Protein AF-K1PZB2-F1 (afdb_monomer_lite)

pLDDT: mean 72.97, std 15.49, range [37.72, 94.5]

Foldseek 3Di:
DDDPPPPFDFDDDPQFTDGPVRVVVVVVVVVVCVVVVDDDDDDPDPVRADPVNDRPDDDPPLQPDDQPPDDAPDPWDQDSVRFTWDADPDPVDRIDGDPDDDPDDDDPDDDDDPDDDLDQAAQDPCLLVVLVVVCLVVPPCNVVHVCNSSVVSPDPPVVVVVVVVVVVVVVVVVVVVD

Secondary structure (DSSP, 8-state):
----------EEETTEEE-HHHHHHHHHHHHHHHHH---------GGGS-TTS--SSPPPTTTTPPPP----STT-EE-TTS-EEEEEEETTEEEEE-SS---------------------BSSTTHHHHHHTTHHHH-HHHHHHBTTTTT---SSHHHHHHHHHHHHHHHHHHHTT-

Radius of gyration: 28.93 Å; chains: 1; bounding box: 44×53×103 Å

Structure (mmCIF, N/CA/C/O backbone):
data_AF-K1PZB2-F1
#
_entry.id   AF-K1PZB2-F1
#
loop_
_atom_site.group_PDB
_atom_site.id
_atom_site.type_symbol
_atom_site.label_atom_id
_atom_site.label_alt_id
_atom_site.label_comp_id
_atom_site.label_asym_id
_atom_site.label_entity_id
_atom_site.label_seq_id
_atom_site.pdbx_PDB_ins_code
_atom_site.Cartn_x
_atom_site.Cartn_y
_atom_site.Cartn_z
_atom_site.occupancy
_atom_site.B_iso_or_equiv
_atom_site.auth_seq_id
_atom_site.auth_comp_id
_atom_site.auth_asym_id
_atom_site.auth_atom_id
_atom_site.pdbx_PDB_model_num
ATOM 1 N N . MET A 1 1 ? 28.449 16.604 -35.008 1.00 40.72 1 MET A N 1
ATOM 2 C CA . MET A 1 1 ? 28.849 17.518 -33.914 1.00 40.72 1 MET A CA 1
ATOM 3 C C . MET A 1 1 ? 27.674 18.472 -33.737 1.00 40.72 1 MET A C 1
ATOM 5 O O . MET A 1 1 ? 27.345 19.127 -34.706 1.00 40.72 1 MET A O 1
ATOM 9 N N . SER A 1 2 ? 26.870 18.484 -32.678 1.00 40.78 2 SER A N 1
ATOM 10 C CA . SER A 1 2 ? 27.097 18.130 -31.277 1.00 40.78 2 SER A CA 1
ATOM 11 C C . SER A 1 2 ? 25.786 17.600 -30.682 1.00 40.78 2 SER A C 1
ATOM 13 O O . SER A 1 2 ? 24.744 18.230 -30.837 1.00 40.78 2 SER A O 1
ATOM 15 N N . GLY A 1 3 ? 25.830 16.431 -30.040 1.00 40.66 3 GLY A N 1
ATOM 16 C CA . GLY A 1 3 ? 24.712 15.893 -29.269 1.00 40.66 3 GLY A CA 1
ATOM 17 C C . GLY A 1 3 ? 24.804 16.406 -27.839 1.00 40.66 3 GLY A C 1
ATOM 18 O O . GLY A 1 3 ? 25.686 15.985 -27.092 1.00 40.66 3 GLY A O 1
ATOM 19 N N . SER A 1 4 ? 23.922 17.326 -27.463 1.00 40.56 4 SER A N 1
ATOM 20 C CA . SER A 1 4 ? 23.770 17.755 -26.075 1.00 40.56 4 SER A CA 1
ATOM 21 C C . SER A 1 4 ? 23.068 16.646 -25.296 1.00 40.56 4 SER A C 1
ATOM 23 O O . SER A 1 4 ? 21.845 16.561 -25.269 1.00 40.56 4 SER A O 1
ATOM 25 N N . SER A 1 5 ? 23.859 15.766 -24.685 1.00 50.78 5 SER A N 1
ATOM 26 C CA . SER A 1 5 ? 23.397 14.775 -23.714 1.00 50.78 5 SER A CA 1
ATOM 27 C C . SER A 1 5 ? 23.093 15.471 -22.382 1.00 50.78 5 SER A C 1
ATOM 29 O O . SER A 1 5 ? 23.859 15.364 -21.426 1.00 50.78 5 SER A O 1
ATOM 31 N N . SER A 1 6 ? 21.990 16.217 -22.308 1.00 54.44 6 SER A N 1
ATOM 32 C CA . SER A 1 6 ? 21.421 16.625 -21.023 1.00 54.44 6 SER A CA 1
ATOM 33 C C . SER A 1 6 ? 20.688 15.421 -20.441 1.00 54.44 6 SER A C 1
ATOM 35 O O . SER A 1 6 ? 19.627 15.047 -20.935 1.00 54.44 6 SER A O 1
ATOM 37 N N . ASN A 1 7 ? 21.284 14.776 -19.439 1.00 61.25 7 ASN A N 1
ATOM 38 C CA . ASN A 1 7 ? 20.683 13.630 -18.767 1.00 61.25 7 ASN A CA 1
ATOM 39 C C . ASN A 1 7 ? 19.442 14.127 -17.997 1.00 61.25 7 ASN A C 1
ATOM 41 O O . ASN A 1 7 ? 19.609 14.940 -17.081 1.00 61.25 7 ASN A O 1
ATOM 45 N N . PRO A 1 8 ? 1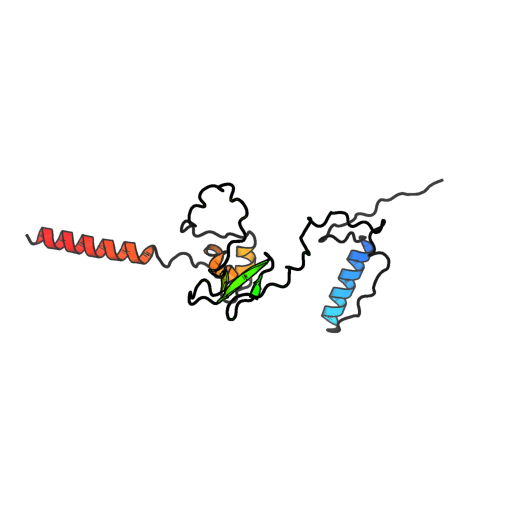8.211 13.749 -18.391 1.00 64.38 8 PRO A N 1
ATOM 46 C CA . PRO A 1 8 ? 17.015 14.260 -17.738 1.00 64.38 8 PRO A CA 1
ATOM 47 C C . PRO A 1 8 ? 16.981 13.757 -16.295 1.00 64.38 8 PRO A C 1
ATOM 49 O O . PRO A 1 8 ? 17.252 12.590 -16.020 1.00 64.38 8 PRO A O 1
ATOM 52 N N . THR A 1 9 ? 16.668 14.644 -15.356 1.00 65.19 9 THR A N 1
ATOM 53 C CA . THR A 1 9 ? 16.557 14.328 -13.931 1.00 65.19 9 THR A CA 1
ATOM 54 C C . THR A 1 9 ? 15.428 13.320 -13.707 1.00 65.19 9 THR A C 1
ATOM 56 O O . THR A 1 9 ? 14.247 13.662 -13.709 1.00 65.19 9 THR A O 1
ATOM 59 N N . VAL A 1 10 ? 15.789 12.045 -13.544 1.00 59.09 10 VAL A N 1
ATOM 60 C CA . VAL A 1 10 ? 14.841 10.955 -13.276 1.00 59.09 10 VAL A CA 1
ATOM 61 C C . VAL A 1 10 ? 14.486 10.951 -11.791 1.00 59.09 10 VAL A C 1
ATOM 63 O O . VAL A 1 10 ? 15.369 10.900 -10.935 1.00 59.09 10 VAL A O 1
ATOM 66 N N . ARG A 1 11 ? 13.189 10.990 -11.474 1.00 51.97 11 ARG A N 1
ATOM 67 C CA . ARG A 1 11 ? 12.681 10.906 -10.097 1.00 51.97 11 ARG A CA 1
ATOM 68 C C . ARG A 1 11 ? 12.198 9.479 -9.830 1.00 51.97 11 ARG A C 1
ATOM 70 O O . ARG A 1 11 ? 11.392 8.951 -10.590 1.00 51.97 11 ARG A O 1
ATOM 77 N N . ILE A 1 12 ? 12.714 8.845 -8.776 1.00 52.91 12 ILE A N 1
ATOM 78 C CA . ILE A 1 12 ? 12.404 7.449 -8.435 1.00 52.91 12 ILE A CA 1
ATOM 79 C C . ILE A 1 12 ? 11.172 7.427 -7.527 1.00 52.91 12 ILE A C 1
ATOM 81 O O . ILE A 1 12 ? 11.266 7.713 -6.336 1.00 52.91 12 ILE A O 1
ATOM 85 N N . GLU A 1 13 ? 10.016 7.068 -8.078 1.00 48.94 13 GLU A N 1
ATOM 86 C CA . GLU A 1 13 ? 8.818 6.742 -7.300 1.00 48.94 13 GLU A CA 1
ATOM 87 C C . GLU A 1 13 ? 8.485 5.265 -7.532 1.00 48.94 13 GLU A C 1
ATOM 89 O O . GLU A 1 13 ? 8.151 4.884 -8.650 1.00 48.94 13 GLU A O 1
ATOM 94 N N . ARG A 1 14 ? 8.644 4.443 -6.478 1.00 52.50 14 ARG A N 1
ATOM 95 C CA . ARG A 1 14 ? 8.304 3.003 -6.382 1.00 52.50 14 ARG A CA 1
ATOM 96 C C . ARG A 1 14 ? 8.348 2.265 -7.727 1.00 52.50 14 ARG A C 1
ATOM 98 O O . ARG A 1 14 ? 7.333 2.105 -8.398 1.00 52.50 14 ARG A O 1
ATOM 105 N N . ASP A 1 15 ? 9.556 1.835 -8.077 1.00 56.50 15 ASP A N 1
ATOM 106 C CA . ASP A 1 15 ? 9.914 0.940 -9.186 1.00 56.50 15 ASP A CA 1
ATOM 107 C C . ASP A 1 15 ? 9.590 1.419 -10.608 1.00 56.50 15 ASP A C 1
ATOM 109 O O . ASP A 1 15 ? 9.857 0.697 -11.568 1.00 56.50 15 ASP A O 1
ATOM 113 N N . ILE A 1 16 ? 9.073 2.638 -10.787 1.00 61.84 16 ILE A N 1
ATOM 114 C CA . ILE A 1 16 ? 8.776 3.185 -12.111 1.00 61.84 16 ILE A CA 1
ATOM 115 C C . ILE A 1 16 ? 9.684 4.390 -12.352 1.00 61.84 16 ILE A C 1
ATOM 117 O O . ILE A 1 16 ? 9.495 5.462 -11.780 1.00 61.84 16 ILE A O 1
ATOM 121 N N . LEU A 1 17 ? 10.678 4.221 -13.226 1.00 63.09 17 LEU A N 1
ATOM 122 C CA . LEU A 1 17 ? 11.468 5.339 -13.740 1.00 63.09 17 LEU A CA 1
ATOM 123 C C . LEU A 1 17 ? 10.570 6.168 -14.661 1.00 63.09 17 LEU A C 1
ATOM 125 O O . LEU A 1 17 ? 10.131 5.681 -15.702 1.00 63.09 17 LEU A O 1
ATOM 129 N N . VAL A 1 18 ? 10.271 7.406 -14.266 1.00 70.31 18 VAL A N 1
ATOM 130 C CA . VAL A 1 18 ? 9.458 8.327 -15.067 1.00 70.31 18 VAL A CA 1
ATOM 131 C C . VAL A 1 18 ? 10.244 9.602 -15.337 1.00 70.31 18 VAL A C 1
ATOM 133 O O . VAL A 1 18 ? 10.934 10.115 -14.455 1.00 70.31 18 VAL A O 1
ATOM 136 N N . SER A 1 19 ? 10.164 10.092 -16.575 1.00 76.06 19 SER A N 1
ATOM 137 C CA . SER A 1 19 ? 10.762 11.373 -16.960 1.00 76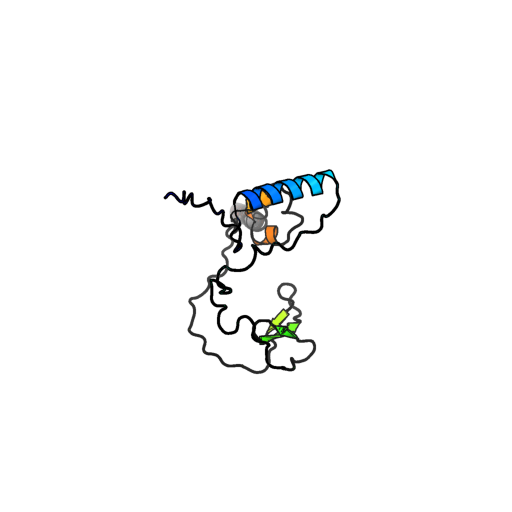.06 19 SER A CA 1
ATOM 138 C C . SER A 1 19 ? 10.082 12.541 -16.234 1.00 76.06 19 SER A C 1
ATOM 140 O O . SER A 1 19 ? 8.929 12.435 -15.809 1.00 76.06 19 SER A O 1
ATOM 142 N N . LEU A 1 20 ? 10.787 13.666 -16.085 1.00 80.69 20 LEU A N 1
ATOM 143 C CA . LEU A 1 20 ? 10.255 14.843 -15.394 1.00 80.69 20 LEU A CA 1
ATOM 144 C C . LEU A 1 20 ? 8.992 15.393 -16.078 1.00 80.69 20 LEU A C 1
ATOM 146 O O . LEU A 1 20 ? 8.020 15.709 -15.395 1.00 80.69 20 LEU A O 1
ATOM 150 N N . ASP A 1 21 ? 8.975 15.427 -17.409 1.00 82.75 21 ASP A N 1
ATOM 151 C CA . ASP A 1 21 ? 7.830 15.917 -18.183 1.00 82.75 21 ASP A CA 1
ATOM 152 C C . ASP A 1 21 ? 6.601 15.015 -17.990 1.00 82.75 21 ASP A C 1
ATOM 154 O O . ASP A 1 21 ? 5.509 15.492 -17.690 1.00 82.75 21 ASP A O 1
ATOM 158 N N . GLU A 1 22 ? 6.791 13.691 -18.024 1.00 77.31 22 GLU A N 1
ATOM 159 C CA . GLU A 1 22 ? 5.710 12.726 -17.787 1.00 77.31 22 GLU A CA 1
ATOM 160 C C . GLU A 1 22 ? 5.214 12.741 -16.327 1.00 77.31 22 GLU A C 1
ATOM 162 O O . GLU A 1 22 ? 4.047 12.449 -16.042 1.00 77.31 22 GLU A O 1
ATOM 167 N N . TYR A 1 23 ? 6.080 13.083 -15.371 1.00 79.94 23 TYR A N 1
ATOM 168 C CA . TYR A 1 23 ? 5.662 13.321 -13.993 1.00 79.94 23 TYR A CA 1
ATOM 169 C C . TYR A 1 23 ? 4.755 14.553 -13.900 1.00 79.94 23 TYR A C 1
ATOM 171 O O . TYR A 1 23 ? 3.672 14.456 -13.321 1.00 79.94 23 TYR A O 1
ATOM 179 N N . MET A 1 24 ? 5.157 15.676 -14.501 1.00 84.50 24 MET A N 1
ATOM 180 C CA . MET A 1 24 ? 4.384 16.921 -14.473 1.00 84.50 24 MET A CA 1
ATOM 181 C C . MET A 1 24 ? 3.034 16.791 -15.188 1.00 84.50 24 MET A C 1
ATOM 183 O O . MET A 1 24 ? 2.029 17.289 -14.678 1.00 84.50 24 MET A O 1
ATOM 187 N N . ASP A 1 25 ? 2.981 16.074 -16.310 1.00 83.69 25 ASP A N 1
ATOM 188 C CA . ASP A 1 25 ? 1.726 15.813 -17.024 1.00 83.69 25 ASP A CA 1
ATOM 189 C C . ASP A 1 25 ? 0.758 14.970 -16.183 1.00 83.69 25 ASP A C 1
ATOM 191 O O . ASP A 1 25 ? -0.417 15.315 -16.067 1.00 83.69 25 ASP A O 1
ATOM 195 N N . ARG A 1 26 ? 1.243 13.935 -15.478 1.00 80.12 26 ARG A N 1
ATOM 196 C CA . ARG A 1 26 ? 0.391 13.169 -14.546 1.00 80.12 26 ARG A CA 1
ATOM 197 C C . ARG A 1 26 ? -0.143 14.016 -13.395 1.00 80.12 26 ARG A C 1
ATOM 199 O O . ARG A 1 26 ? -1.270 13.792 -12.966 1.00 80.12 26 ARG A O 1
ATOM 206 N N . GLN A 1 27 ? 0.645 14.961 -12.879 1.00 82.94 27 GLN A N 1
ATOM 207 C CA . GLN A 1 27 ? 0.169 15.873 -11.834 1.00 82.94 27 GLN A CA 1
ATOM 208 C C . GLN A 1 27 ? -0.959 16.774 -12.353 1.00 82.94 27 GLN A C 1
ATOM 210 O O . GLN A 1 27 ? -1.946 16.969 -11.647 1.00 82.94 27 GLN A O 1
ATOM 215 N N . LYS A 1 28 ? -0.855 17.270 -13.594 1.00 87.75 28 LYS A N 1
ATOM 216 C CA . LYS A 1 28 ? -1.928 18.049 -14.232 1.00 87.75 28 LYS A CA 1
ATOM 217 C C . LYS A 1 28 ? -3.198 17.231 -14.431 1.00 87.75 28 LYS A C 1
ATOM 219 O O . LYS A 1 28 ? -4.263 17.709 -14.052 1.00 87.75 28 LYS A O 1
ATOM 224 N N . ASP A 1 29 ? -3.078 16.007 -14.945 1.00 84.69 29 ASP A N 1
ATOM 225 C CA . ASP A 1 29 ? -4.225 15.116 -15.136 1.00 84.69 29 ASP A CA 1
ATOM 226 C C . ASP A 1 29 ? -4.940 14.845 -13.800 1.00 84.69 29 ASP A C 1
ATOM 228 O O . ASP A 1 29 ? -6.163 14.929 -13.732 1.00 84.69 29 ASP A O 1
ATOM 232 N N . MET A 1 30 ? -4.198 14.596 -12.709 1.00 83.12 30 MET A N 1
ATOM 233 C CA . MET A 1 30 ? -4.794 14.407 -11.375 1.00 83.12 30 MET A CA 1
ATOM 234 C C . MET A 1 30 ? -5.538 15.657 -10.883 1.00 83.12 30 MET A C 1
ATOM 236 O O . MET A 1 30 ? -6.664 15.545 -10.404 1.00 83.12 30 MET A O 1
ATOM 240 N N . MET A 1 31 ? -4.949 16.847 -11.045 1.00 85.06 31 MET A N 1
ATOM 241 C CA . MET A 1 31 ? -5.609 18.110 -10.681 1.00 85.06 31 MET A CA 1
ATOM 242 C C . MET A 1 31 ? -6.870 18.374 -11.520 1.00 85.06 31 MET A C 1
ATOM 244 O O . MET A 1 31 ? -7.806 19.023 -11.051 1.00 85.06 31 MET A O 1
ATOM 248 N N . GLU A 1 32 ? -6.911 17.915 -12.771 1.00 85.38 32 GLU A N 1
ATOM 249 C CA . GLU A 1 32 ? -8.083 18.047 -13.638 1.00 85.38 32 GLU A CA 1
ATOM 250 C C . GLU A 1 32 ? -9.171 17.010 -13.312 1.00 85.38 32 GLU A C 1
ATOM 252 O O . GLU A 1 32 ? -10.357 17.354 -13.310 1.00 85.38 32 GLU A O 1
ATOM 257 N N . GLU A 1 33 ? -8.804 15.774 -12.958 1.00 86.06 33 GLU A N 1
ATOM 258 C CA . GLU A 1 33 ? -9.741 14.767 -12.437 1.00 86.06 33 GLU A CA 1
ATOM 259 C C . GLU A 1 33 ? -10.425 15.257 -11.151 1.00 86.06 33 GLU A C 1
ATOM 261 O O . GLU A 1 33 ? -11.642 15.119 -11.024 1.00 86.06 33 GLU A O 1
ATOM 266 N N . GLU A 1 34 ? -9.685 15.893 -10.235 1.00 85.44 34 GLU A N 1
ATOM 267 C CA . GLU A 1 34 ? -10.251 16.501 -9.020 1.00 85.44 34 GLU A CA 1
ATOM 268 C C . GLU A 1 34 ? -11.239 17.629 -9.340 1.00 85.44 34 GLU A C 1
ATOM 270 O O . GLU A 1 34 ? -12.321 17.693 -8.757 1.00 85.44 34 GLU A O 1
ATOM 275 N N . LYS A 1 35 ? -10.906 18.500 -10.301 1.00 84.75 35 LYS A N 1
ATOM 276 C CA . LYS A 1 35 ? -11.781 19.613 -10.712 1.00 84.75 35 LYS A CA 1
ATOM 277 C C . LYS A 1 35 ? -13.044 19.145 -11.421 1.00 84.75 35 LYS A C 1
ATOM 279 O O . LYS A 1 35 ? -14.103 19.745 -11.262 1.00 84.75 35 LYS A O 1
ATOM 284 N N . THR A 1 36 ? -12.924 18.125 -12.263 1.00 85.19 36 THR A N 1
ATOM 285 C CA . THR A 1 36 ? -14.020 17.671 -13.127 1.00 85.19 36 THR A CA 1
ATOM 286 C C . THR A 1 36 ? -14.837 16.543 -12.506 1.00 85.19 36 THR A C 1
ATOM 288 O O . THR A 1 36 ? -15.928 16.249 -12.998 1.00 85.19 36 THR A O 1
ATOM 291 N N . GLY A 1 37 ? -14.316 15.881 -11.466 1.00 82.12 37 GLY A N 1
ATOM 292 C CA . GLY A 1 37 ? -14.890 14.676 -10.862 1.00 82.12 37 GLY A CA 1
ATOM 293 C C . GLY A 1 37 ? -14.956 13.480 -11.819 1.00 82.12 37 GLY A C 1
ATOM 294 O O . GLY A 1 37 ? -15.556 12.453 -11.499 1.00 82.12 37 GLY A O 1
ATOM 295 N N . LYS A 1 38 ? -14.383 13.602 -13.022 1.00 81.62 38 LYS A N 1
ATOM 296 C CA . LYS A 1 38 ? -14.430 12.580 -14.064 1.00 81.62 38 LYS A CA 1
ATOM 297 C C . LYS A 1 38 ? -13.119 11.821 -14.060 1.00 81.62 38 LYS A C 1
ATOM 299 O O . LYS A 1 38 ? -12.075 12.379 -14.367 1.00 81.62 38 LYS A O 1
ATOM 304 N N . ARG A 1 39 ? -13.193 10.517 -13.797 1.00 76.31 39 ARG A N 1
ATOM 305 C CA . ARG A 1 39 ? -12.052 9.613 -13.960 1.00 76.31 39 ARG A CA 1
ATOM 306 C C . ARG A 1 39 ? -11.664 9.536 -15.438 1.00 76.31 39 ARG A C 1
ATOM 308 O O . ARG A 1 39 ? -12.428 9.014 -16.256 1.00 76.31 39 ARG A O 1
ATOM 315 N N . MET A 1 40 ? -10.483 10.030 -15.782 1.00 73.69 40 MET A N 1
ATOM 316 C CA . MET A 1 40 ? -9.936 9.979 -17.129 1.00 73.69 40 MET A CA 1
ATOM 317 C C . MET A 1 40 ? -9.325 8.599 -17.405 1.00 73.69 40 MET A C 1
ATOM 319 O O . MET A 1 40 ? -8.777 7.912 -16.537 1.00 73.69 40 MET A O 1
ATOM 323 N N . LYS A 1 41 ? -9.430 8.141 -18.658 1.00 75.50 41 LYS A N 1
ATOM 324 C CA . LYS A 1 41 ? -8.776 6.898 -19.085 1.00 75.50 41 LYS A CA 1
ATOM 325 C C . LYS A 1 41 ? -7.273 7.146 -19.195 1.00 75.50 41 LYS A C 1
ATOM 327 O O . LYS A 1 41 ? -6.831 7.898 -20.060 1.00 75.50 41 LYS A O 1
ATOM 332 N N . ARG A 1 42 ? -6.486 6.463 -18.363 1.00 72.56 42 ARG A N 1
ATOM 333 C CA . ARG A 1 42 ? -5.020 6.499 -18.445 1.00 72.56 42 ARG A CA 1
ATOM 334 C C . ARG A 1 42 ? -4.569 5.825 -19.738 1.00 72.56 42 ARG A C 1
ATOM 336 O O . ARG A 1 42 ? -4.873 4.654 -19.970 1.00 72.56 42 ARG A O 1
ATOM 343 N N . LYS A 1 43 ? -3.850 6.560 -20.586 1.00 67.50 43 LYS A N 1
ATOM 344 C CA . LYS A 1 43 ? -3.259 6.003 -21.807 1.00 67.50 43 LYS A CA 1
ATOM 345 C C . LYS A 1 43 ? -2.103 5.078 -21.418 1.00 67.50 43 LYS A C 1
ATOM 347 O O . LYS A 1 43 ? -1.238 5.459 -20.629 1.00 67.50 43 LYS A O 1
ATOM 352 N N . ALA A 1 44 ? -2.076 3.868 -21.974 1.00 62.16 44 ALA A N 1
ATOM 353 C CA . ALA A 1 44 ? -0.899 3.012 -21.891 1.00 62.16 44 ALA A CA 1
ATOM 354 C C . ALA A 1 44 ? 0.215 3.662 -22.723 1.00 62.16 44 ALA A C 1
ATOM 356 O O . ALA A 1 44 ? 0.147 3.676 -23.950 1.00 62.16 44 ALA A O 1
ATOM 357 N N . THR A 1 45 ? 1.205 4.266 -22.067 1.00 65.12 45 THR A N 1
ATOM 358 C CA . THR A 1 45 ? 2.345 4.868 -22.760 1.00 65.12 45 THR A CA 1
ATOM 359 C C . THR A 1 45 ? 3.396 3.785 -23.050 1.00 65.12 45 THR A C 1
ATOM 361 O O . THR A 1 45 ? 3.810 3.086 -22.123 1.00 65.12 45 THR A O 1
ATOM 364 N N . PRO A 1 46 ? 3.865 3.634 -24.308 1.00 59.56 46 PRO A N 1
ATOM 365 C CA . PRO A 1 46 ? 4.885 2.641 -24.681 1.00 59.56 46 PRO A CA 1
ATOM 366 C C . PRO A 1 46 ? 6.210 2.795 -23.919 1.00 59.56 46 PRO A C 1
ATOM 368 O O . PRO A 1 46 ? 6.942 1.825 -23.754 1.00 59.56 46 PRO A O 1
ATOM 371 N N . SER A 1 47 ? 6.481 4.005 -23.413 1.00 60.78 47 SER A N 1
ATOM 372 C CA . SER A 1 47 ? 7.643 4.357 -22.582 1.00 60.78 47 SER A CA 1
ATOM 373 C C . SER A 1 47 ? 7.697 3.605 -21.240 1.00 60.78 47 SER A C 1
ATOM 375 O O . SER A 1 47 ? 8.749 3.500 -20.622 1.00 60.78 47 SER A O 1
ATOM 377 N N . ARG A 1 48 ? 6.579 3.020 -20.782 1.00 60.06 48 ARG A N 1
ATOM 378 C CA . ARG A 1 48 ? 6.501 2.263 -19.516 1.00 60.06 48 ARG A CA 1
ATOM 379 C C . ARG A 1 48 ? 6.979 0.813 -19.636 1.00 60.06 48 ARG A C 1
ATOM 381 O O . ARG A 1 48 ? 6.582 -0.031 -18.833 1.00 60.06 48 ARG A O 1
ATOM 388 N N . ARG A 1 49 ? 7.760 0.476 -20.661 1.00 64.75 49 ARG A N 1
ATOM 389 C CA . ARG A 1 49 ? 8.371 -0.848 -20.795 1.00 64.75 49 ARG A CA 1
ATOM 390 C C . ARG A 1 49 ? 9.837 -0.747 -20.397 1.00 64.75 49 ARG A C 1
ATOM 392 O O . ARG A 1 49 ? 10.528 0.168 -20.829 1.00 64.75 49 ARG A O 1
ATOM 399 N N . TRP A 1 50 ? 10.299 -1.693 -19.578 1.00 63.31 50 TRP A N 1
ATOM 400 C CA . TRP A 1 50 ? 11.707 -1.798 -19.201 1.00 63.31 50 TRP A CA 1
ATOM 401 C C . TRP A 1 50 ? 12.595 -1.724 -20.455 1.00 63.31 50 TRP A C 1
ATOM 403 O O . TRP A 1 50 ? 12.322 -2.474 -21.399 1.00 63.31 50 TRP A O 1
ATOM 413 N N . PRO A 1 51 ? 13.636 -0.866 -20.479 1.00 66.81 51 PRO A N 1
ATOM 414 C CA . PRO A 1 51 ? 14.425 -0.596 -21.684 1.00 66.81 51 PRO A CA 1
ATOM 415 C C . PRO A 1 51 ? 15.019 -1.856 -22.329 1.00 66.81 51 PRO A C 1
ATOM 417 O O . PRO A 1 51 ? 15.210 -1.906 -23.538 1.00 66.81 51 PRO A O 1
ATOM 420 N N . SER A 1 52 ? 15.285 -2.886 -21.524 1.00 67.81 52 SER A N 1
ATOM 421 C CA . SER A 1 52 ? 15.863 -4.165 -21.944 1.00 67.81 52 SER A CA 1
ATOM 422 C C . SER A 1 52 ? 14.897 -5.350 -21.839 1.00 67.81 52 SER A C 1
ATOM 424 O O . SER A 1 52 ? 15.319 -6.485 -22.022 1.00 67.81 52 SER A O 1
ATOM 426 N N . ALA A 1 53 ? 13.620 -5.122 -21.506 1.00 65.56 53 ALA A N 1
ATOM 427 C CA . ALA A 1 53 ? 12.675 -6.168 -21.086 1.00 65.56 53 ALA A CA 1
ATOM 428 C C . ALA A 1 53 ? 13.147 -7.018 -19.881 1.00 65.56 53 ALA A C 1
ATOM 430 O O . ALA A 1 53 ? 12.527 -8.031 -19.562 1.00 65.56 53 ALA A O 1
ATOM 431 N N . ILE A 1 54 ? 14.207 -6.587 -19.190 1.00 67.06 54 ILE A N 1
ATOM 432 C CA . ILE A 1 54 ? 14.749 -7.224 -17.991 1.00 67.06 54 ILE A CA 1
ATOM 433 C C . ILE A 1 54 ? 14.205 -6.471 -16.778 1.00 67.06 54 ILE A C 1
ATOM 435 O O . ILE A 1 54 ? 14.332 -5.248 -16.687 1.00 67.06 54 ILE A O 1
ATOM 439 N N . VAL A 1 55 ? 13.588 -7.204 -15.853 1.00 71.56 55 VAL A N 1
ATOM 440 C CA . VAL A 1 55 ? 13.204 -6.672 -14.541 1.00 71.56 55 VAL A CA 1
ATOM 441 C C . VAL A 1 55 ? 14.489 -6.548 -13.710 1.00 71.56 55 VAL A C 1
ATOM 443 O O . VAL A 1 55 ? 15.233 -7.521 -13.630 1.00 71.56 55 VAL A O 1
ATOM 446 N N . PRO A 1 56 ? 14.793 -5.384 -13.109 1.00 66.00 56 PRO A N 1
ATOM 447 C CA . PRO A 1 56 ? 16.089 -5.111 -12.472 1.00 66.00 56 PRO A CA 1
ATOM 448 C C . PRO A 1 56 ? 16.350 -5.896 -11.177 1.00 66.00 56 PRO A C 1
ATOM 450 O O . PRO A 1 56 ? 17.400 -5.724 -10.563 1.00 66.00 56 PRO A O 1
ATOM 453 N N . TYR A 1 57 ? 15.415 -6.744 -10.752 1.00 72.19 57 TYR A N 1
ATOM 454 C CA . TYR A 1 57 ? 15.575 -7.639 -9.619 1.00 72.19 57 TYR A CA 1
ATOM 455 C C . TYR A 1 57 ? 15.082 -9.038 -9.977 1.00 72.19 57 TYR A C 1
ATOM 457 O O . TYR A 1 57 ? 14.119 -9.214 -10.728 1.00 72.19 57 TYR A O 1
ATOM 465 N N . GLU A 1 58 ? 15.737 -10.038 -9.401 1.00 71.62 58 GLU A N 1
ATOM 466 C CA . GLU A 1 58 ? 15.278 -11.416 -9.458 1.00 71.62 58 GLU A CA 1
ATOM 467 C C . GLU A 1 58 ? 14.205 -11.617 -8.389 1.00 71.62 58 GLU A C 1
ATOM 469 O O . GLU A 1 58 ? 14.390 -11.301 -7.212 1.00 71.62 58 GLU A O 1
ATOM 474 N N . ILE A 1 59 ? 13.050 -12.130 -8.799 1.00 76.12 59 ILE A N 1
ATOM 475 C CA . ILE A 1 59 ? 12.050 -12.620 -7.856 1.00 76.12 59 ILE A CA 1
ATOM 476 C C . ILE A 1 59 ? 12.688 -13.809 -7.131 1.00 76.12 59 ILE A C 1
ATOM 478 O O . ILE A 1 59 ? 13.154 -14.739 -7.793 1.00 76.12 59 ILE A O 1
ATOM 482 N N . ALA A 1 60 ? 12.709 -13.792 -5.795 1.00 68.62 60 ALA A N 1
ATOM 483 C CA . ALA A 1 60 ? 13.274 -14.896 -5.029 1.00 68.62 60 ALA A CA 1
ATOM 484 C C . ALA A 1 60 ? 12.655 -16.230 -5.489 1.00 68.62 60 ALA A C 1
ATOM 486 O O . ALA A 1 60 ? 11.446 -16.303 -5.760 1.00 68.62 60 ALA A O 1
ATOM 487 N N . PRO A 1 61 ? 13.450 -17.309 -5.597 1.00 65.25 61 PRO A N 1
ATOM 488 C CA . PRO A 1 61 ? 12.891 -18.600 -5.941 1.00 65.25 61 PRO A CA 1
ATOM 489 C C . PRO A 1 61 ? 11.765 -18.899 -4.953 1.00 65.25 61 PRO A C 1
ATOM 491 O O . PRO A 1 61 ? 11.943 -18.805 -3.740 1.00 65.25 61 PRO A O 1
ATOM 494 N N . ASN A 1 62 ? 10.601 -19.262 -5.492 1.00 59.53 62 ASN A N 1
ATOM 495 C CA . ASN A 1 62 ? 9.408 -19.682 -4.753 1.00 59.53 62 ASN A CA 1
ATOM 496 C C . ASN A 1 62 ? 8.449 -18.578 -4.305 1.00 59.53 62 ASN A C 1
ATOM 498 O O . ASN A 1 62 ? 7.410 -18.911 -3.741 1.00 59.53 62 ASN A O 1
ATOM 502 N N . THR A 1 63 ? 8.707 -17.308 -4.627 1.00 70.38 63 THR A N 1
ATOM 503 C CA . THR A 1 63 ? 7.763 -16.211 -4.330 1.00 70.38 63 THR A CA 1
ATOM 504 C C . THR A 1 63 ? 6.379 -16.425 -4.955 1.00 70.38 63 THR A C 1
ATOM 506 O O . THR A 1 63 ? 5.380 -15.985 -4.397 1.00 70.38 63 THR A O 1
ATOM 509 N N . PHE A 1 64 ? 6.306 -17.148 -6.078 1.00 65.44 64 PHE A N 1
ATOM 510 C CA . PHE A 1 64 ? 5.057 -17.508 -6.756 1.00 65.44 64 PHE A CA 1
ATOM 511 C C . PHE A 1 64 ? 4.826 -19.021 -6.817 1.00 65.44 64 PHE A C 1
ATOM 513 O O . PHE A 1 64 ? 4.208 -19.513 -7.761 1.00 65.44 64 PHE A O 1
ATOM 520 N N . ARG A 1 65 ? 5.344 -19.799 -5.855 1.00 66.88 65 ARG A N 1
ATOM 521 C CA . ARG A 1 65 ? 4.994 -21.224 -5.815 1.00 66.88 65 ARG A CA 1
ATOM 522 C C . ARG A 1 65 ? 3.502 -21.374 -5.555 1.00 66.88 65 ARG A C 1
ATOM 524 O O . ARG A 1 65 ? 3.000 -20.969 -4.512 1.00 66.88 65 ARG A O 1
ATOM 531 N N . SER A 1 66 ? 2.810 -22.016 -6.488 1.00 72.00 66 SER A N 1
ATOM 532 C CA . SER A 1 66 ? 1.551 -22.677 -6.181 1.00 72.00 66 SER A CA 1
ATOM 533 C C . SER A 1 66 ? 1.859 -23.792 -5.190 1.00 72.00 66 SER A C 1
ATOM 535 O O . SER A 1 66 ? 2.672 -24.676 -5.483 1.00 72.00 66 SER A O 1
ATOM 537 N N . CYS A 1 67 ? 1.245 -23.749 -4.014 1.00 77.88 67 CYS A N 1
ATOM 538 C CA . CYS A 1 67 ? 1.315 -24.875 -3.099 1.00 77.88 67 CYS A CA 1
ATOM 539 C C . CYS A 1 67 ? 0.773 -26.121 -3.816 1.00 77.88 67 CYS A C 1
ATOM 541 O O . CYS A 1 67 ? -0.185 -26.000 -4.589 1.00 77.88 67 CYS A O 1
ATOM 543 N N . PRO A 1 68 ? 1.381 -27.303 -3.618 1.00 77.56 68 PRO A N 1
ATOM 544 C CA . PRO A 1 68 ? 0.799 -28.529 -4.140 1.00 77.56 68 PRO A CA 1
ATOM 545 C C . PRO A 1 68 ? -0.643 -28.655 -3.636 1.00 77.56 68 PRO A C 1
ATOM 547 O O . PRO A 1 68 ? -0.963 -28.175 -2.546 1.00 77.56 68 PRO A O 1
ATOM 550 N N . ALA A 1 69 ? -1.519 -29.259 -4.439 1.00 73.69 69 ALA A N 1
ATOM 551 C CA . ALA A 1 69 ? -2.904 -29.479 -4.043 1.00 73.69 69 ALA A CA 1
ATOM 552 C C . ALA A 1 69 ? -2.926 -30.414 -2.822 1.00 73.69 69 ALA A C 1
ATOM 554 O O . ALA A 1 69 ? -2.715 -31.618 -2.950 1.00 73.69 69 ALA A O 1
ATOM 555 N N . MET A 1 70 ? -3.113 -29.834 -1.639 1.00 74.62 70 MET A N 1
ATOM 556 C CA . MET A 1 70 ? -3.156 -30.532 -0.358 1.00 74.62 70 MET A CA 1
ATOM 557 C C . MET A 1 70 ? -4.524 -30.290 0.275 1.00 74.62 70 MET A C 1
ATOM 559 O O . MET A 1 70 ? -5.020 -29.163 0.273 1.00 74.62 70 MET A O 1
ATOM 563 N N . ASN A 1 71 ? -5.123 -31.344 0.828 1.00 83.88 71 ASN A N 1
ATOM 564 C CA . ASN A 1 71 ? -6.389 -31.249 1.550 1.00 83.88 71 ASN A CA 1
ATOM 565 C C . ASN A 1 71 ? -6.104 -30.945 3.021 1.00 83.88 71 ASN A C 1
ATOM 567 O O . ASN A 1 71 ? -5.513 -31.766 3.724 1.00 83.88 71 ASN A O 1
ATOM 571 N N . CYS A 1 72 ? -6.521 -29.768 3.482 1.00 86.31 72 CYS A N 1
ATOM 572 C CA . CYS A 1 72 ? -6.452 -29.417 4.894 1.00 86.31 72 CYS A CA 1
ATOM 573 C C . CYS A 1 72 ? -7.625 -30.049 5.663 1.00 86.31 72 CYS A C 1
ATOM 575 O O . CYS A 1 72 ? -8.707 -30.219 5.099 1.00 86.31 72 CYS A O 1
ATOM 577 N N . PRO A 1 73 ? -7.426 -30.432 6.935 1.00 85.31 73 PRO A N 1
ATOM 578 C CA . PRO A 1 73 ? -8.477 -31.048 7.735 1.00 85.31 73 PRO A CA 1
ATOM 579 C C . PRO A 1 73 ? -9.604 -30.053 8.053 1.00 85.31 73 PRO A C 1
ATOM 581 O O . PRO A 1 73 ? -9.352 -28.873 8.303 1.00 85.31 73 PRO A O 1
ATOM 584 N N . GLY A 1 74 ? -10.844 -30.550 8.100 1.00 84.06 74 GLY A N 1
ATOM 585 C CA . GLY A 1 74 ? -12.025 -29.763 8.470 1.00 84.06 74 GLY A CA 1
ATOM 586 C C . GLY A 1 74 ? -12.284 -28.581 7.529 1.00 84.06 74 GLY A C 1
ATOM 587 O O . GLY A 1 74 ? -12.225 -28.728 6.313 1.00 84.06 74 GLY A O 1
ATOM 588 N N . GLU A 1 75 ? -12.555 -27.408 8.106 1.00 84.00 75 GLU A N 1
ATOM 589 C CA . GLU A 1 75 ? -12.765 -26.138 7.385 1.00 84.00 75 GLU A CA 1
ATOM 590 C C . GLU A 1 75 ? -11.450 -25.368 7.127 1.00 84.00 75 GLU A C 1
ATOM 592 O O . GLU A 1 75 ? -11.447 -24.152 6.934 1.00 84.00 75 GLU A O 1
ATOM 597 N N . GLY A 1 76 ? -10.302 -26.053 7.177 1.00 86.62 76 GLY A N 1
ATOM 598 C CA . GLY A 1 76 ? -8.994 -25.432 6.979 1.00 86.62 76 GLY A CA 1
ATOM 599 C C . GLY A 1 76 ? -8.688 -25.071 5.520 1.00 86.62 76 GLY A C 1
ATOM 600 O O . GLY A 1 76 ? -9.202 -25.680 4.584 1.00 86.62 76 GLY A O 1
ATOM 601 N N . PHE A 1 77 ? -7.783 -24.111 5.315 1.00 87.50 77 PHE A N 1
ATOM 602 C CA . PHE A 1 77 ? -7.310 -23.679 3.994 1.00 87.50 77 PHE A CA 1
ATOM 603 C C . PHE A 1 77 ? -5.777 -23.629 3.919 1.00 87.50 77 PHE A C 1
ATOM 605 O O . PHE A 1 77 ? -5.088 -23.572 4.936 1.00 87.50 77 PHE A O 1
ATOM 612 N N . VAL A 1 78 ? -5.224 -23.637 2.704 1.00 86.50 78 VAL A N 1
ATOM 613 C CA . VAL A 1 78 ? -3.771 -23.562 2.481 1.00 86.50 78 VAL A CA 1
ATOM 614 C C . VAL A 1 78 ? -3.313 -22.101 2.510 1.00 86.50 78 VAL A C 1
ATOM 616 O O . VAL A 1 78 ? -3.756 -21.282 1.703 1.00 86.50 78 VAL A O 1
ATOM 619 N N . GLY A 1 79 ? -2.425 -21.767 3.444 1.00 81.81 79 GLY A N 1
ATOM 620 C CA . GLY A 1 79 ? -1.800 -20.451 3.549 1.00 81.81 79 GLY A CA 1
ATOM 621 C C . GLY A 1 79 ? -0.776 -20.181 2.441 1.00 81.81 79 GLY A C 1
ATOM 622 O O . GLY A 1 79 ? -0.337 -21.081 1.727 1.00 81.81 79 GLY A O 1
ATOM 623 N N . LYS A 1 80 ? -0.349 -18.919 2.312 1.00 79.06 80 LYS A N 1
ATOM 624 C CA . LYS A 1 80 ? 0.707 -18.507 1.359 1.00 79.06 80 LYS A CA 1
ATOM 625 C C . LYS A 1 80 ? 2.067 -19.143 1.668 1.00 79.06 80 LYS A C 1
ATOM 627 O O . LYS A 1 80 ? 2.912 -19.251 0.791 1.00 79.06 80 LYS A O 1
ATOM 632 N N . ASP A 1 81 ? 2.256 -19.555 2.916 1.00 81.69 81 ASP A N 1
ATOM 633 C CA . ASP A 1 81 ? 3.381 -20.335 3.427 1.00 81.69 81 ASP A CA 1
ATOM 634 C C . ASP A 1 81 ? 3.237 -21.847 3.153 1.00 81.69 81 ASP A C 1
ATOM 636 O O . ASP A 1 81 ? 4.029 -22.640 3.654 1.00 81.69 81 ASP A O 1
ATOM 640 N N . CYS A 1 82 ? 2.228 -22.262 2.375 1.00 84.69 82 CYS A N 1
ATOM 641 C CA . CYS A 1 82 ? 1.870 -23.656 2.107 1.00 84.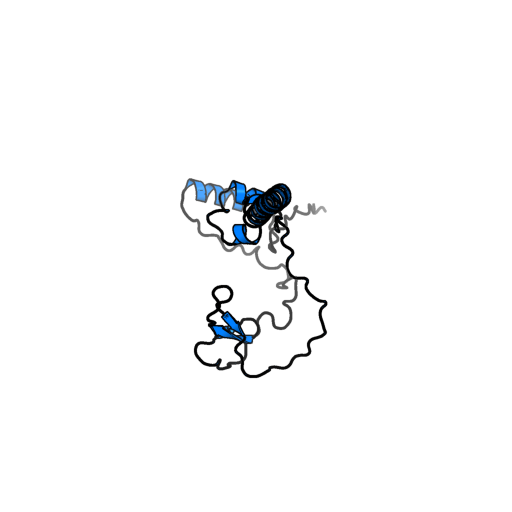69 82 CYS A CA 1
ATOM 642 C C . CYS A 1 82 ? 1.610 -24.498 3.363 1.00 84.69 82 CYS A C 1
ATOM 644 O O . CYS A 1 82 ? 1.698 -25.725 3.323 1.00 84.69 82 CYS A O 1
ATOM 646 N N . GLN A 1 83 ? 1.253 -23.848 4.472 1.00 87.62 83 GLN A N 1
ATOM 647 C CA . GLN A 1 83 ? 0.803 -24.511 5.688 1.00 87.62 83 GLN A CA 1
ATOM 648 C C . GLN A 1 83 ? -0.721 -24.542 5.731 1.00 87.62 83 GLN A C 1
ATOM 650 O O . GLN A 1 83 ? -1.379 -23.564 5.375 1.00 87.62 83 GLN A O 1
ATOM 655 N N . CYS A 1 84 ? -1.291 -25.639 6.221 1.00 89.88 84 CYS A N 1
ATOM 656 C CA . CYS A 1 84 ? -2.719 -25.689 6.500 1.00 89.88 84 CYS A CA 1
ATOM 657 C C . CYS A 1 84 ? -3.051 -24.792 7.693 1.00 89.88 84 CYS A C 1
ATOM 659 O O . CYS A 1 84 ? -2.486 -24.954 8.777 1.00 89.88 84 CYS A O 1
ATOM 661 N N . LYS A 1 85 ? -3.968 -23.850 7.487 1.00 90.75 85 LYS A N 1
ATOM 662 C CA . LYS A 1 85 ? -4.497 -22.948 8.504 1.00 90.75 85 LYS A CA 1
ATOM 663 C C . LYS A 1 85 ? -5.938 -23.338 8.828 1.00 90.75 85 LYS A C 1
ATOM 665 O O . LYS A 1 85 ? -6.741 -23.525 7.921 1.00 90.75 85 LYS A O 1
ATOM 670 N N . CYS A 1 86 ? -6.251 -23.464 10.110 1.00 91.06 86 CYS A N 1
ATOM 671 C CA . CYS A 1 86 ? -7.535 -23.906 10.641 1.00 91.06 86 CYS A CA 1
ATOM 672 C C . CYS A 1 86 ? -8.113 -22.837 11.586 1.00 91.06 86 CYS A C 1
ATOM 674 O O . CYS A 1 86 ? -7.331 -22.143 12.247 1.00 91.06 86 CYS A O 1
ATOM 676 N N . PRO A 1 87 ? -9.449 -22.701 11.677 1.00 88.00 87 PRO A N 1
ATOM 677 C CA . PRO A 1 87 ? -10.073 -21.794 12.630 1.00 88.00 87 PRO A CA 1
ATOM 678 C C . PRO A 1 87 ? -9.813 -22.229 14.081 1.00 88.00 87 PRO A C 1
ATOM 680 O O . PRO A 1 87 ? -9.736 -23.422 14.387 1.00 88.00 87 PRO A O 1
ATOM 683 N N . THR A 1 88 ? -9.693 -21.248 14.974 1.00 84.50 88 THR A N 1
ATOM 684 C CA . THR A 1 88 ? -9.471 -21.446 16.414 1.00 84.50 88 THR A CA 1
ATOM 685 C C . THR A 1 88 ? -10.518 -20.694 17.227 1.00 84.50 88 THR A C 1
ATOM 687 O O . THR A 1 88 ? -10.996 -19.643 16.812 1.00 84.50 88 THR A O 1
ATOM 690 N N . ASN A 1 89 ? -10.800 -21.175 18.438 1.00 80.88 89 ASN A N 1
ATOM 691 C CA . ASN A 1 89 ? -11.678 -20.498 19.400 1.00 80.88 89 ASN A CA 1
ATOM 692 C C . ASN A 1 89 ? -10.973 -19.381 20.203 1.00 80.88 89 ASN A C 1
ATOM 694 O O . ASN A 1 89 ? -11.527 -18.900 21.189 1.00 80.88 89 ASN A O 1
ATOM 698 N N . ASP A 1 90 ? -9.749 -18.989 19.830 1.00 78.81 90 ASP A N 1
ATOM 699 C CA . ASP A 1 90 ? -9.022 -17.908 20.500 1.00 78.81 90 ASP A CA 1
ATOM 700 C C . ASP A 1 90 ? -9.489 -16.544 19.949 1.00 78.81 90 ASP A C 1
ATOM 702 O O . ASP A 1 90 ? -9.301 -16.276 18.756 1.00 78.81 90 ASP A O 1
ATOM 706 N N . PRO A 1 91 ? -10.066 -15.655 20.783 1.00 76.31 91 PRO A N 1
ATOM 707 C CA . PRO A 1 91 ? -10.544 -14.340 20.351 1.00 76.31 91 PRO A CA 1
ATOM 708 C C . PRO A 1 91 ? -9.431 -13.412 19.836 1.00 76.31 91 PRO A C 1
ATOM 710 O O . PRO A 1 91 ? -9.716 -12.451 19.121 1.00 76.31 91 PRO A O 1
ATOM 713 N N . ASN A 1 92 ? -8.167 -13.686 20.167 1.00 78.69 92 ASN A N 1
ATOM 714 C CA . ASN A 1 92 ? -7.020 -12.918 19.687 1.00 78.69 92 ASN A CA 1
ATOM 715 C C . ASN A 1 92 ? -6.341 -13.555 18.468 1.00 78.69 92 ASN A C 1
ATOM 717 O O . ASN A 1 92 ? -5.655 -12.844 17.730 1.00 78.69 92 ASN A O 1
ATOM 721 N N . ASN A 1 93 ? -6.545 -14.856 18.229 1.00 77.00 93 ASN A N 1
ATOM 722 C CA . ASN A 1 93 ? -5.971 -15.568 17.092 1.00 77.00 93 ASN A CA 1
ATOM 723 C C . ASN A 1 93 ? -6.965 -16.561 16.452 1.00 77.00 93 ASN A C 1
ATOM 725 O O . ASN A 1 93 ? -6.882 -17.773 16.677 1.00 77.00 93 ASN A O 1
ATOM 729 N N . PRO A 1 94 ? -7.887 -16.067 15.607 1.00 83.75 94 PRO A N 1
ATOM 730 C CA . PRO A 1 94 ? -8.954 -16.884 15.035 1.00 83.75 94 PRO A CA 1
ATOM 731 C C . PRO A 1 94 ? -8.465 -17.918 14.010 1.00 83.75 94 PRO A C 1
ATOM 733 O O . PRO A 1 94 ? -9.260 -18.748 13.582 1.00 83.75 94 PRO A O 1
ATOM 736 N N . ILE A 1 95 ? -7.193 -17.880 13.588 1.00 88.19 95 ILE A N 1
ATOM 737 C CA . ILE A 1 95 ? -6.627 -18.778 12.573 1.00 88.19 95 ILE A CA 1
ATOM 738 C C . ILE A 1 95 ? -5.242 -19.262 13.025 1.00 88.19 95 ILE A C 1
ATOM 740 O O . ILE A 1 95 ? -4.326 -18.464 13.200 1.00 88.19 95 ILE A O 1
ATOM 744 N N . GLN A 1 96 ? -5.048 -20.575 13.143 1.00 85.56 96 GLN A N 1
ATOM 745 C CA . GLN A 1 96 ? -3.766 -21.184 13.525 1.00 85.56 96 GLN A CA 1
ATOM 746 C C . GLN A 1 96 ? -3.325 -22.269 12.542 1.00 85.56 96 GLN A C 1
ATOM 748 O O . GLN A 1 96 ? -4.115 -22.737 11.728 1.00 85.56 96 GLN A O 1
ATOM 753 N N . THR A 1 97 ? -2.067 -22.703 12.608 1.00 88.25 97 THR A N 1
ATOM 754 C CA . THR A 1 97 ? -1.614 -23.867 11.832 1.00 88.25 97 THR A CA 1
ATOM 755 C C . THR A 1 97 ? -2.298 -25.135 12.353 1.00 88.25 97 THR A C 1
ATOM 757 O O . THR A 1 97 ? -2.327 -25.372 13.559 1.00 88.25 97 THR A O 1
ATOM 760 N N . CYS A 1 98 ? -2.874 -25.938 11.456 1.00 84.25 98 CYS A N 1
ATOM 761 C CA . CYS A 1 98 ? -3.603 -27.149 11.826 1.00 84.25 98 CYS A CA 1
ATOM 762 C C . CYS A 1 98 ? -2.671 -28.141 12.546 1.00 84.25 98 CYS A C 1
ATOM 764 O O . CYS A 1 98 ? -1.568 -28.426 12.075 1.00 84.25 98 CYS A O 1
ATOM 766 N N . ALA A 1 99 ? -3.120 -28.692 13.674 1.00 74.06 99 ALA A N 1
ATOM 767 C CA . ALA A 1 99 ? -2.392 -29.734 14.389 1.00 74.06 99 ALA A CA 1
ATOM 768 C C . ALA A 1 99 ? -2.575 -31.074 13.657 1.00 74.06 99 ALA A C 1
ATOM 770 O O . ALA A 1 99 ? -3.553 -31.786 13.868 1.00 74.06 99 ALA A O 1
ATOM 771 N N . GLY A 1 100 ? -1.657 -31.390 12.745 1.00 61.56 100 GLY A N 1
ATOM 772 C CA . GLY A 1 100 ? -1.687 -32.636 11.987 1.00 61.56 100 GLY A CA 1
ATOM 773 C C . GLY A 1 100 ? -0.710 -32.616 10.820 1.00 61.56 100 GLY A C 1
ATOM 774 O O . GLY A 1 100 ? -0.882 -31.855 9.876 1.00 61.56 100 GLY A O 1
ATOM 775 N N . THR A 1 101 ? 0.285 -33.496 10.902 1.00 42.69 101 THR A N 1
ATOM 776 C CA . THR A 1 101 ? 1.295 -33.805 9.878 1.00 42.69 101 THR A CA 1
ATOM 777 C C . THR A 1 101 ? 2.391 -32.752 9.702 1.00 42.69 101 THR A C 1
ATOM 779 O O . THR A 1 101 ? 2.266 -31.755 8.996 1.00 42.69 101 THR A O 1
ATOM 782 N N . ALA A 1 102 ? 3.527 -33.041 10.337 1.00 47.69 102 ALA A N 1
ATOM 783 C CA . ALA A 1 102 ? 4.785 -32.347 10.145 1.00 47.69 102 ALA A CA 1
ATOM 784 C C . ALA A 1 102 ? 5.256 -32.430 8.681 1.00 47.69 102 ALA A C 1
ATOM 786 O O . ALA A 1 102 ? 5.576 -33.509 8.186 1.00 47.69 102 ALA A O 1
ATOM 787 N N . ALA A 1 103 ? 5.403 -31.278 8.027 1.00 42.97 103 ALA A N 1
ATOM 788 C CA . ALA A 1 103 ? 6.506 -31.074 7.099 1.00 42.97 103 ALA A CA 1
ATOM 789 C C . ALA A 1 103 ? 7.682 -30.555 7.934 1.00 42.97 103 ALA A C 1
ATOM 791 O O . ALA A 1 103 ? 7.691 -29.417 8.399 1.00 42.97 103 ALA A O 1
ATOM 792 N N . SER A 1 104 ? 8.626 -31.453 8.202 1.00 52.28 104 SER A N 1
ATOM 793 C CA . SER A 1 104 ? 9.856 -31.166 8.926 1.00 52.28 104 SER A CA 1
ATOM 794 C C . SER A 1 104 ? 10.776 -30.318 8.047 1.00 52.28 104 SER A C 1
ATOM 796 O O . SER A 1 104 ? 11.252 -30.789 7.017 1.00 52.28 104 SER A O 1
ATOM 798 N N . THR A 1 105 ? 11.048 -29.082 8.458 1.00 39.66 105 THR A N 1
ATOM 799 C CA . THR A 1 105 ? 12.232 -28.336 8.019 1.00 39.66 105 THR A CA 1
ATOM 800 C C . THR A 1 105 ? 12.863 -27.664 9.231 1.00 39.66 105 THR A C 1
ATOM 802 O O . THR A 1 105 ? 12.382 -26.649 9.726 1.00 39.66 105 THR A O 1
ATOM 805 N N . THR A 1 106 ? 13.913 -28.323 9.716 1.00 44.28 106 THR A N 1
ATOM 806 C CA . THR A 1 106 ? 15.109 -27.820 10.403 1.00 44.28 106 THR A CA 1
ATOM 807 C C . THR A 1 106 ? 15.025 -26.388 10.945 1.00 44.28 106 THR A C 1
ATOM 809 O O . THR A 1 106 ? 15.339 -25.418 10.258 1.00 44.28 106 THR A O 1
ATOM 812 N N . THR A 1 107 ? 14.655 -26.255 12.219 1.00 37.72 107 THR A N 1
ATOM 813 C CA . THR A 1 107 ? 14.772 -25.003 12.974 1.00 37.72 107 THR A CA 1
ATOM 814 C C . THR A 1 107 ? 16.211 -24.840 13.466 1.00 37.72 107 THR A C 1
ATOM 816 O O . THR A 1 107 ? 16.606 -25.416 14.477 1.00 37.72 107 THR A O 1
ATOM 819 N N . THR A 1 108 ? 17.002 -24.035 12.756 1.00 49.78 108 THR A N 1
ATOM 820 C CA . THR A 1 108 ? 18.132 -23.321 13.361 1.00 49.78 108 THR A CA 1
ATOM 821 C C . THR A 1 108 ? 17.559 -22.396 14.432 1.00 49.78 108 THR A C 1
ATOM 823 O O . THR A 1 108 ? 16.702 -21.564 14.136 1.00 49.78 108 THR A O 1
ATOM 826 N N . ALA A 1 109 ? 17.982 -22.589 15.681 1.00 45.81 109 ALA A N 1
ATOM 827 C CA . ALA A 1 109 ? 17.523 -21.817 16.827 1.00 45.81 109 AL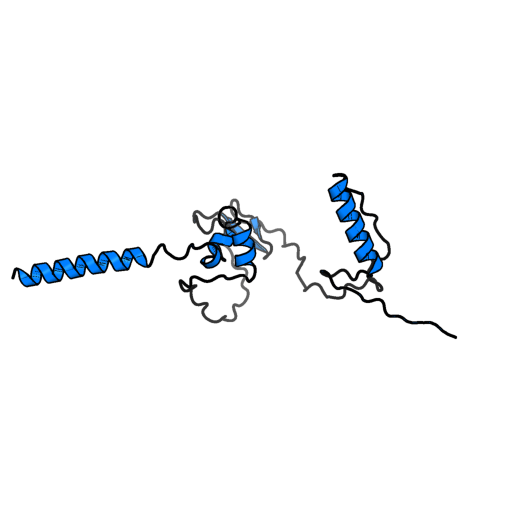A A CA 1
ATOM 828 C C . ALA A 1 109 ? 17.779 -20.314 16.612 1.00 45.81 109 ALA A C 1
ATOM 830 O O . ALA A 1 109 ? 18.924 -19.865 16.574 1.00 45.81 109 ALA A O 1
ATOM 831 N N . ALA A 1 110 ? 16.694 -19.553 16.469 1.00 47.53 110 ALA A N 1
ATOM 832 C CA . ALA A 1 110 ? 16.695 -18.103 16.589 1.00 47.53 110 ALA A CA 1
ATOM 833 C C . ALA A 1 110 ? 16.687 -17.714 18.084 1.00 47.53 110 ALA A C 1
ATOM 835 O O . ALA A 1 110 ? 16.114 -18.446 18.898 1.00 47.53 110 ALA A O 1
ATOM 836 N N . PRO A 1 111 ? 17.328 -16.595 18.464 1.00 49.81 111 PRO A N 1
ATOM 837 C CA . PRO A 1 111 ? 17.438 -16.157 19.855 1.00 49.81 111 PRO A CA 1
ATOM 838 C C .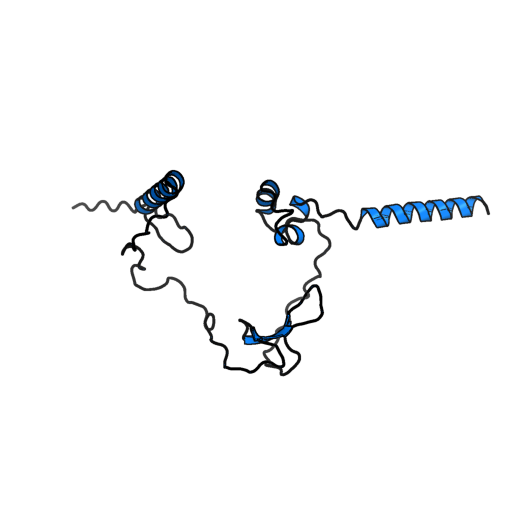 PRO A 1 111 ? 16.061 -15.865 20.483 1.00 49.81 111 PRO A C 1
ATOM 840 O O . PRO A 1 111 ? 15.106 -15.566 19.759 1.00 49.81 111 PRO A O 1
ATOM 843 N N . PRO A 1 112 ? 15.940 -15.937 21.825 1.00 44.19 112 PRO A N 1
ATOM 844 C CA . PRO A 1 112 ? 14.681 -15.701 22.522 1.00 44.19 112 PRO A CA 1
ATOM 845 C C . PRO A 1 112 ? 14.155 -14.303 22.193 1.00 44.19 112 PRO A C 1
ATOM 847 O O . PRO A 1 112 ? 14.766 -13.292 22.530 1.00 44.19 112 PRO A O 1
ATOM 850 N N . THR A 1 113 ? 13.002 -14.257 21.526 1.00 43.50 113 THR A N 1
ATOM 851 C CA . THR A 1 113 ? 12.223 -13.030 21.376 1.00 43.50 113 THR A CA 1
ATOM 852 C C . THR A 1 113 ? 11.618 -12.736 22.740 1.00 43.50 113 THR A C 1
ATOM 854 O O . THR A 1 113 ? 10.684 -13.406 23.179 1.00 43.50 113 THR A O 1
ATOM 857 N N . SER A 1 114 ? 12.214 -11.774 23.438 1.00 44.72 114 SER A N 1
ATOM 858 C CA . SER A 1 114 ? 11.637 -11.147 24.617 1.00 44.72 114 SER A CA 1
ATOM 859 C C . SER A 1 114 ? 10.210 -10.710 24.295 1.00 44.72 114 SER A C 1
ATOM 861 O O . SER A 1 114 ? 9.979 -10.027 23.295 1.00 44.72 114 SER A O 1
ATOM 863 N N . ALA A 1 115 ? 9.264 -11.123 25.138 1.00 47.56 115 ALA A N 1
ATOM 864 C CA . ALA A 1 115 ? 7.900 -10.617 25.133 1.00 47.56 115 ALA A CA 1
ATOM 865 C C . ALA A 1 115 ? 7.906 -9.080 25.012 1.00 47.56 115 ALA A C 1
ATOM 867 O O . ALA A 1 115 ? 8.780 -8.454 25.618 1.00 47.56 115 ALA A O 1
ATOM 868 N N . PRO A 1 116 ? 6.976 -8.462 24.255 1.00 49.09 116 PRO A N 1
ATOM 869 C CA . PRO A 1 116 ? 6.892 -7.014 24.193 1.00 49.09 116 PRO A CA 1
ATOM 870 C C . PRO A 1 116 ? 6.649 -6.499 25.609 1.00 49.09 116 PRO A C 1
ATOM 872 O O . PRO A 1 116 ? 5.598 -6.730 26.213 1.00 49.09 116 PRO A O 1
ATOM 875 N N . THR A 1 117 ? 7.673 -5.844 26.141 1.00 48.22 117 THR A N 1
ATOM 876 C CA . THR A 1 117 ? 7.598 -4.994 27.315 1.00 48.22 117 THR A CA 1
ATOM 877 C C . THR A 1 117 ? 6.444 -4.017 27.128 1.00 48.22 117 THR A C 1
ATOM 879 O O . THR A 1 117 ? 6.080 -3.643 26.009 1.00 48.22 117 THR A O 1
ATOM 882 N N . ASN A 1 118 ? 5.818 -3.640 28.240 1.00 57.75 118 ASN A N 1
ATOM 883 C CA . ASN A 1 118 ? 4.760 -2.635 28.301 1.00 57.75 118 ASN A CA 1
ATOM 884 C C . ASN A 1 118 ? 5.319 -1.231 28.003 1.00 57.75 118 ASN A C 1
ATOM 886 O O . ASN A 1 118 ? 5.084 -0.298 28.763 1.00 57.75 118 ASN A O 1
ATOM 890 N N . ASP A 1 119 ? 6.069 -1.077 26.917 1.00 68.38 119 ASP A N 1
ATOM 891 C CA . ASP A 1 119 ? 6.591 0.204 26.492 1.00 68.38 119 ASP A CA 1
ATOM 892 C C . ASP A 1 119 ? 5.469 0.910 25.737 1.00 68.38 119 ASP A C 1
ATOM 894 O O . ASP A 1 119 ? 5.011 0.503 24.662 1.00 68.38 119 ASP A O 1
ATOM 898 N N . CYS A 1 120 ? 4.941 1.937 26.392 1.00 81.31 120 CYS A N 1
ATOM 899 C CA . CYS A 1 120 ? 4.124 2.945 25.755 1.00 81.31 120 CYS A CA 1
ATOM 900 C C . CYS A 1 120 ? 5.012 3.730 24.793 1.00 81.31 120 CYS A C 1
ATOM 902 O O . CYS A 1 120 ? 5.688 4.670 25.199 1.00 81.31 120 CYS A O 1
ATOM 904 N N . SER A 1 121 ? 5.045 3.316 23.537 1.00 87.81 121 SER A N 1
ATOM 905 C CA . SER A 1 121 ? 5.730 4.061 22.493 1.00 87.81 121 SER A CA 1
ATOM 906 C C . SER A 1 121 ? 5.074 3.822 21.145 1.00 87.81 121 SER A C 1
ATOM 908 O O . SER A 1 121 ? 4.357 2.836 20.923 1.00 87.81 121 SER A O 1
ATOM 910 N N . ASP A 1 122 ? 5.312 4.761 20.242 1.00 90.88 122 ASP A N 1
ATOM 911 C CA . ASP A 1 122 ? 4.927 4.633 18.850 1.00 90.88 122 ASP A CA 1
ATOM 912 C C . ASP A 1 122 ? 5.916 3.750 18.079 1.00 90.88 122 ASP A C 1
ATOM 914 O O . ASP A 1 122 ? 7.119 3.995 18.033 1.00 90.88 122 ASP A O 1
ATOM 918 N N . MET A 1 123 ? 5.388 2.729 17.410 1.00 88.38 123 MET A N 1
ATOM 919 C CA . MET A 1 123 ? 6.148 1.761 16.610 1.00 88.38 123 MET A CA 1
ATOM 920 C C . MET A 1 123 ? 6.266 2.176 15.136 1.00 88.38 123 MET A C 1
ATOM 922 O O . MET A 1 123 ? 6.814 1.434 14.320 1.00 88.38 123 MET A O 1
ATOM 926 N N . ASN A 1 124 ? 5.724 3.338 14.759 1.00 89.38 124 ASN A N 1
ATOM 927 C CA . ASN A 1 124 ? 5.759 3.845 13.392 1.00 89.38 124 ASN A CA 1
ATOM 928 C C . ASN A 1 124 ? 6.012 5.360 13.370 1.00 89.38 124 ASN A C 1
ATOM 930 O O . ASN A 1 124 ? 5.366 6.123 14.082 1.00 89.38 124 ASN A O 1
ATOM 934 N N . MET A 1 125 ? 6.904 5.817 12.491 1.00 92.81 125 MET A N 1
ATOM 935 C CA . MET A 1 125 ? 7.234 7.242 12.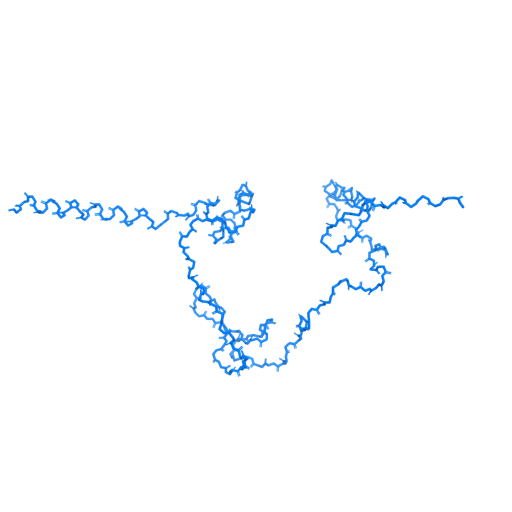342 1.00 92.81 125 MET A CA 1
ATOM 936 C C . MET A 1 125 ? 6.041 8.122 11.935 1.00 92.81 125 MET A C 1
ATOM 938 O O . MET A 1 125 ? 6.056 9.326 12.173 1.00 92.81 125 MET A O 1
ATOM 942 N N . TYR A 1 126 ? 4.999 7.541 11.331 1.00 91.88 126 TYR A N 1
ATOM 943 C CA . TYR A 1 126 ? 3.801 8.273 10.909 1.00 91.88 126 TYR A CA 1
ATOM 944 C C . TYR A 1 126 ? 2.666 8.268 11.945 1.00 91.88 126 TYR A C 1
ATOM 946 O O . TYR A 1 126 ? 1.600 8.815 11.663 1.00 91.88 126 TYR A O 1
ATOM 954 N N . CYS A 1 127 ? 2.872 7.692 13.138 1.00 93.81 127 CYS A N 1
ATOM 955 C CA . CYS A 1 127 ? 1.856 7.646 14.196 1.00 93.81 127 CYS A CA 1
ATOM 956 C C . CYS A 1 127 ? 1.280 9.036 14.516 1.00 93.81 127 CYS A C 1
ATOM 958 O O . CYS A 1 127 ? 0.062 9.203 14.521 1.00 93.81 127 CYS A O 1
ATOM 960 N N . SER A 1 128 ? 2.137 10.054 14.662 1.00 93.38 128 SER A N 1
ATOM 961 C CA . SER A 1 128 ? 1.709 11.431 14.951 1.00 93.38 128 SER A CA 1
ATOM 962 C C . SER A 1 128 ? 0.834 12.025 13.840 1.00 93.38 128 SER A C 1
ATOM 964 O O . SER A 1 128 ? -0.199 12.640 14.112 1.00 93.38 128 SER A O 1
ATOM 966 N N . TYR A 1 129 ? 1.204 11.789 12.577 1.00 94.50 129 TYR A N 1
ATOM 967 C CA . TYR A 1 129 ? 0.439 12.267 11.427 1.00 94.50 129 TYR A CA 1
ATOM 968 C C . TYR A 1 129 ? -0.956 11.636 11.396 1.00 94.50 129 TYR A C 1
ATOM 970 O O . TYR A 1 129 ? -1.954 12.341 11.282 1.00 94.50 129 TYR A O 1
ATOM 978 N N . TRP A 1 130 ? -1.045 10.315 11.556 1.00 94.31 130 TRP A N 1
ATOM 979 C CA . TRP A 1 130 ? -2.325 9.610 11.535 1.00 94.31 130 TRP A CA 1
ATOM 980 C C . TRP A 1 130 ? -3.191 9.904 12.763 1.00 94.31 130 TRP A C 1
ATOM 982 O O . TRP A 1 130 ? -4.409 10.024 12.631 1.00 94.31 130 TRP A O 1
ATOM 992 N N . ALA A 1 131 ? -2.594 10.113 13.936 1.00 93.56 131 ALA A N 1
ATOM 993 C CA . ALA A 1 131 ? -3.330 10.590 15.101 1.00 93.56 131 ALA A CA 1
ATOM 994 C C . ALA A 1 131 ? -3.953 11.972 14.846 1.00 93.56 131 ALA A C 1
ATOM 996 O O . ALA A 1 131 ? -5.138 12.164 15.113 1.00 93.56 131 ALA A O 1
ATOM 997 N N . GLY A 1 132 ? -3.214 12.896 14.218 1.00 92.12 132 GLY A N 1
ATOM 998 C CA . GLY A 1 132 ? -3.734 14.206 13.804 1.00 92.12 132 GLY A CA 1
ATOM 999 C C . GLY A 1 132 ? -4.826 14.151 12.726 1.00 92.12 132 GLY A C 1
ATOM 1000 O O . GLY A 1 132 ? -5.559 15.117 12.545 1.00 92.12 132 GLY A O 1
ATOM 1001 N N . GLN A 1 133 ? -4.955 13.027 12.020 1.00 93.94 133 GLN A N 1
ATOM 1002 C CA . GLN A 1 133 ? -6.007 12.776 11.030 1.00 93.94 133 GLN A CA 1
ATOM 1003 C C . GLN A 1 133 ? -7.188 11.962 11.600 1.00 93.94 133 GLN A C 1
ATOM 1005 O O . GLN A 1 133 ? -8.084 11.583 10.851 1.00 93.94 133 GLN A O 1
ATOM 1010 N N . GLY A 1 134 ? -7.204 11.672 12.908 1.00 92.12 134 GLY A N 1
ATOM 1011 C CA . GLY A 1 134 ? -8.312 10.971 13.567 1.00 92.12 134 GLY A CA 1
ATOM 1012 C C . GLY A 1 134 ? -8.310 9.446 13.402 1.00 92.12 134 GLY A C 1
ATOM 1013 O O . GLY A 1 134 ? -9.330 8.799 13.634 1.00 92.12 134 GLY A O 1
ATOM 1014 N N . TYR A 1 135 ? -7.182 8.829 13.028 1.00 93.62 135 TYR A N 1
ATOM 1015 C CA . TYR A 1 135 ? -7.119 7.371 12.842 1.00 93.62 135 TYR A CA 1
ATOM 1016 C C . TYR A 1 135 ? -7.117 6.568 14.149 1.00 93.62 135 TYR A C 1
ATOM 1018 O O . TYR A 1 135 ? -7.257 5.347 14.109 1.00 93.62 135 TYR A O 1
ATOM 1026 N N . CYS A 1 136 ? -6.965 7.218 15.304 1.00 90.94 136 CYS A N 1
ATOM 1027 C CA . CYS A 1 136 ? -6.945 6.540 16.601 1.00 90.94 136 CYS A CA 1
ATOM 1028 C C . CYS A 1 136 ? -8.260 5.816 16.925 1.00 90.94 136 CYS A C 1
ATOM 1030 O O . CYS A 1 136 ? -8.228 4.764 17.555 1.00 90.94 136 CYS A O 1
ATOM 1032 N N . GLU A 1 137 ? -9.395 6.339 16.456 1.00 86.62 137 GLU A N 1
ATOM 1033 C CA . GLU A 1 137 ? -10.722 5.748 16.686 1.00 86.62 137 GLU A CA 1
ATOM 1034 C C . GLU A 1 137 ? -11.148 4.803 15.555 1.00 86.62 137 GLU A C 1
ATOM 1036 O O . GLU A 1 137 ? -11.934 3.882 15.763 1.00 86.62 137 GLU A O 1
ATOM 1041 N N . THR A 1 138 ? -10.617 5.007 14.347 1.00 89.25 138 THR A N 1
ATOM 1042 C CA . THR A 1 138 ? -11.045 4.274 13.146 1.00 89.25 138 THR A CA 1
ATOM 1043 C C . THR A 1 138 ? -10.136 3.099 12.796 1.00 89.25 138 THR A C 1
ATOM 1045 O O . THR A 1 138 ? -10.549 2.192 12.073 1.00 89.25 138 THR A O 1
ATOM 1048 N N . SER A 1 139 ? -8.898 3.083 13.302 1.00 89.19 139 SER A N 1
ATOM 1049 C CA . SER A 1 139 ? -7.882 2.105 12.925 1.00 89.19 139 SER A CA 1
ATOM 1050 C C . SER A 1 139 ? -7.395 1.285 14.113 1.00 89.19 139 SER A C 1
ATOM 1052 O O . SER A 1 139 ? -6.646 1.755 14.969 1.00 89.19 139 SER A O 1
ATOM 1054 N N . ARG A 1 140 ? -7.695 -0.018 14.089 1.00 87.75 140 ARG A N 1
ATOM 1055 C CA . ARG A 1 140 ? -7.130 -0.994 15.039 1.00 87.75 140 ARG A CA 1
ATOM 1056 C C . ARG A 1 140 ? -5.594 -1.010 15.016 1.00 87.75 140 ARG A C 1
ATOM 1058 O O . ARG A 1 140 ? -4.965 -1.315 16.025 1.00 87.75 140 ARG A O 1
ATOM 1065 N N . TYR A 1 141 ? -4.985 -0.656 13.881 1.00 87.88 141 TYR A N 1
ATOM 1066 C CA . TYR A 1 141 ? -3.532 -0.544 13.753 1.00 87.88 141 TYR A CA 1
ATOM 1067 C C . TYR A 1 141 ? -2.972 0.569 14.651 1.00 87.88 141 TYR A C 1
ATOM 1069 O O . TYR A 1 141 ? -1.971 0.354 15.331 1.00 87.88 141 TYR A O 1
ATOM 1077 N N . MET A 1 142 ? -3.652 1.719 14.729 1.00 90.81 142 MET A N 1
ATOM 1078 C CA . MET A 1 142 ? -3.266 2.804 15.637 1.00 90.81 142 MET A CA 1
ATOM 1079 C C . MET A 1 142 ? -3.292 2.364 17.098 1.00 90.81 142 MET A C 1
ATOM 1081 O O . MET A 1 142 ? -2.346 2.630 17.832 1.00 90.81 142 MET A O 1
ATOM 1085 N N . MET A 1 143 ? -4.307 1.602 17.500 1.00 85.94 143 MET A N 1
ATOM 1086 C CA . MET A 1 143 ? -4.424 1.132 18.882 1.00 85.94 143 MET A CA 1
ATOM 1087 C C . MET A 1 143 ? -3.312 0.155 19.288 1.00 85.94 143 MET A C 1
ATOM 1089 O O . MET A 1 143 ? -2.909 0.107 20.448 1.00 85.94 143 MET A O 1
ATOM 1093 N N . MET A 1 144 ? -2.813 -0.637 18.337 1.00 85.38 144 MET A N 1
ATOM 1094 C CA . MET A 1 144 ? -1.809 -1.666 18.605 1.00 85.38 144 MET A CA 1
ATOM 1095 C C . MET A 1 144 ? -0.373 -1.135 18.517 1.00 85.38 144 MET A C 1
ATOM 1097 O O . MET A 1 144 ? 0.476 -1.560 19.301 1.00 85.38 144 MET A O 1
ATOM 1101 N N . TYR A 1 145 ? -0.114 -0.210 17.587 1.00 89.31 145 TYR A N 1
ATOM 1102 C CA . TYR A 1 145 ? 1.238 0.230 17.226 1.00 89.31 145 TYR A CA 1
ATOM 1103 C C . TYR A 1 145 ? 1.525 1.705 17.515 1.00 89.31 145 TYR A C 1
ATOM 1105 O O . TYR A 1 145 ? 2.689 2.075 17.551 1.00 89.31 145 TYR A O 1
ATOM 1113 N N . CYS A 1 146 ? 0.512 2.542 17.723 1.00 93.12 146 CYS A N 1
ATOM 1114 C CA . CYS A 1 146 ? 0.669 3.983 17.945 1.00 93.12 146 CYS A CA 1
ATOM 1115 C C . CYS A 1 146 ? 0.047 4.396 19.278 1.00 93.12 146 CYS A C 1
ATOM 1117 O O . CYS A 1 146 ? -0.825 5.264 19.356 1.00 93.12 146 CYS A O 1
ATOM 1119 N N . LYS A 1 147 ? 0.449 3.685 20.335 1.00 89.44 147 LYS A N 1
ATOM 1120 C CA . LYS A 1 147 ? -0.157 3.801 21.664 1.00 89.44 147 LYS A CA 1
ATOM 1121 C C . LYS A 1 147 ? 0.083 5.177 22.277 1.00 89.44 147 LYS A C 1
ATOM 1123 O O . LYS A 1 147 ? -0.799 5.681 22.967 1.00 89.44 147 LYS A O 1
ATOM 1128 N N . GLU A 1 148 ? 1.241 5.775 22.016 1.00 89.56 148 GLU A N 1
ATOM 1129 C CA . GLU A 1 148 ? 1.626 7.080 22.549 1.00 89.56 148 GLU A CA 1
ATOM 1130 C C . GLU A 1 148 ? 0.886 8.200 21.810 1.00 89.56 148 GLU A C 1
ATOM 1132 O O . GLU A 1 148 ? 0.174 8.988 22.437 1.00 89.56 148 GLU A O 1
ATOM 1137 N N . SER A 1 149 ? 0.929 8.195 20.473 1.00 91.69 149 SER A N 1
ATOM 1138 C CA . SER A 1 149 ? 0.190 9.149 19.636 1.00 91.69 149 SER A CA 1
ATOM 1139 C C . SER A 1 149 ? -1.322 9.106 19.871 1.00 91.69 149 SER A C 1
ATOM 1141 O O . SER A 1 149 ? -1.981 10.146 19.840 1.00 91.69 149 SER A O 1
ATOM 1143 N N . CYS A 1 150 ? -1.877 7.924 20.152 1.00 91.31 150 CYS A N 1
ATOM 1144 C CA . CYS A 1 150 ? -3.296 7.757 20.462 1.00 91.31 150 CYS A CA 1
ATOM 1145 C C . CYS A 1 150 ? -3.632 7.823 21.954 1.00 91.31 150 CYS A C 1
ATOM 1147 O O . CYS A 1 150 ? -4.800 7.687 22.312 1.00 91.31 150 CYS A O 1
ATOM 1149 N N . ARG A 1 151 ? -2.642 8.074 22.821 1.00 88.94 151 ARG A N 1
ATOM 1150 C CA . ARG A 1 151 ? -2.809 8.255 24.274 1.00 88.94 151 ARG A CA 1
ATOM 1151 C C . ARG A 1 151 ? -3.451 7.058 24.995 1.00 88.94 151 ARG A C 1
ATOM 1153 O O . ARG A 1 151 ? -4.168 7.233 25.973 1.00 88.94 151 ARG A O 1
ATOM 1160 N N . ILE A 1 152 ? -3.162 5.838 24.545 1.00 85.06 152 ILE A N 1
ATOM 1161 C CA . ILE A 1 152 ? -3.765 4.578 25.037 1.00 85.06 152 ILE A CA 1
ATOM 1162 C C . ILE A 1 152 ? -2.984 3.987 26.229 1.00 85.06 152 ILE A C 1
ATOM 1164 O O . ILE A 1 152 ? -3.323 2.958 26.802 1.00 85.06 152 ILE A O 1
ATOM 1168 N N . CYS A 1 153 ? -1.900 4.628 26.639 1.00 81.12 153 CYS A N 1
ATOM 1169 C CA . CYS A 1 153 ? -0.910 4.015 27.513 1.00 81.12 153 CYS A CA 1
ATOM 1170 C C . CYS A 1 153 ? -1.261 3.887 29.006 1.00 81.12 153 CYS A C 1
ATOM 1172 O O . CYS A 1 153 ? -0.456 3.338 29.752 1.00 81.12 153 CYS A O 1
ATOM 1174 N N . ASN A 1 154 ? -2.429 4.351 29.461 1.00 68.12 154 ASN A N 1
ATOM 1175 C CA . ASN A 1 154 ? -2.681 4.617 30.885 1.00 68.12 154 ASN A CA 1
ATOM 1176 C C . ASN A 1 154 ? -3.793 3.791 31.559 1.00 68.12 154 ASN A C 1
ATOM 1178 O O . ASN A 1 154 ? -4.434 4.290 32.478 1.00 68.12 154 ASN A O 1
ATOM 1182 N N . ASP A 1 155 ? -3.949 2.508 31.221 1.00 59.56 155 ASP A N 1
ATOM 1183 C CA . ASP A 1 155 ? -5.002 1.678 31.847 1.00 59.56 155 ASP A CA 1
ATOM 1184 C C . ASP A 1 155 ? -4.509 0.646 32.877 1.00 59.56 155 ASP A C 1
ATOM 1186 O O . ASP A 1 155 ? -5.319 -0.064 33.469 1.00 59.56 155 ASP A O 1
ATOM 1190 N N . LYS A 1 156 ? -3.196 0.522 33.131 1.00 55.84 156 LYS A N 1
ATOM 1191 C CA . LYS A 1 156 ? -2.683 -0.517 34.059 1.00 55.84 156 LYS A CA 1
ATOM 1192 C C . LYS A 1 156 ? -1.767 -0.038 35.183 1.00 55.84 156 LYS A C 1
ATOM 1194 O O . LYS A 1 156 ? -1.627 -0.759 36.165 1.00 55.84 156 LYS A O 1
ATOM 1199 N N . ALA A 1 157 ? -1.181 1.154 35.086 1.00 53.81 157 ALA A N 1
ATOM 1200 C CA . ALA A 1 157 ? -0.287 1.672 36.128 1.00 53.81 157 ALA A CA 1
ATOM 1201 C C . ALA A 1 157 ? -1.039 2.420 37.247 1.00 53.81 157 ALA A C 1
ATOM 1203 O O . ALA A 1 157 ? -0.730 2.255 38.421 1.00 53.81 157 ALA A O 1
ATOM 1204 N N . SER A 1 158 ? -2.099 3.163 36.919 1.00 48.88 158 SER A N 1
ATOM 1205 C CA . SER A 1 158 ? -2.843 3.987 37.889 1.00 48.88 158 SER A CA 1
ATOM 1206 C C . SER A 1 158 ? -3.743 3.186 38.848 1.00 48.88 158 SER A C 1
ATOM 1208 O O . SER A 1 158 ? -4.070 3.655 39.942 1.00 48.88 158 SER A O 1
ATOM 1210 N N . ILE A 1 159 ? -4.131 1.964 38.472 1.00 54.78 159 ILE A N 1
ATOM 1211 C CA . ILE A 1 159 ? -5.049 1.126 39.263 1.00 54.78 159 ILE A CA 1
ATOM 1212 C C . ILE A 1 159 ? -4.297 0.355 40.363 1.00 54.78 159 ILE A C 1
ATOM 1214 O O . ILE A 1 159 ? -4.831 0.150 41.451 1.00 54.78 159 ILE A O 1
ATOM 1218 N N . LEU A 1 160 ? -3.037 -0.035 40.128 1.00 53.09 160 LEU A N 1
ATOM 1219 C CA . LEU A 1 160 ? -2.249 -0.781 41.118 1.00 53.09 160 LEU A CA 1
ATOM 1220 C C . LEU A 1 160 ? -1.628 0.133 42.189 1.00 53.09 160 LEU A C 1
ATOM 1222 O O . LEU A 1 160 ? -1.436 -0.287 43.329 1.00 53.09 160 LEU A O 1
ATOM 1226 N N . GLU A 1 161 ? -1.364 1.394 41.845 1.00 52.94 161 GLU A N 1
ATOM 1227 C CA . GLU A 1 161 ? -0.718 2.362 42.741 1.00 52.94 161 GLU A CA 1
ATOM 1228 C C . GLU A 1 161 ? -1.702 3.019 43.729 1.00 52.94 161 GLU A C 1
ATOM 1230 O O . GLU A 1 161 ? -1.333 3.383 44.843 1.00 52.94 161 GLU A O 1
ATOM 1235 N N . SER A 1 162 ? -2.991 3.084 43.381 1.00 55.62 162 SER A N 1
ATOM 1236 C CA . SER A 1 162 ? -4.052 3.552 44.288 1.00 55.62 162 SER A CA 1
ATOM 1237 C C . SER A 1 162 ? -4.517 2.472 45.278 1.00 55.62 162 SER A C 1
ATOM 1239 O O . SER A 1 162 ? -4.832 2.780 46.430 1.00 55.62 162 SER A O 1
ATOM 1241 N N . ALA A 1 163 ? -4.500 1.197 44.875 1.00 59.72 163 ALA A N 1
ATOM 1242 C CA . ALA A 1 163 ? -4.863 0.076 45.743 1.00 59.72 163 ALA A CA 1
ATOM 1243 C C . ALA A 1 163 ? -3.817 -0.191 46.845 1.00 59.72 163 ALA A C 1
ATOM 1245 O O . ALA A 1 163 ? -4.182 -0.504 47.980 1.00 59.72 163 ALA A O 1
ATOM 1246 N N . SER A 1 164 ? -2.523 -0.024 46.545 1.00 63.03 164 SER A N 1
ATOM 1247 C CA . SER A 1 164 ? -1.437 -0.203 47.520 1.00 63.03 164 SER A CA 1
ATOM 1248 C C . SER A 1 164 ? -1.407 0.910 48.575 1.00 63.03 164 SER A C 1
ATOM 1250 O O . SER A 1 164 ? -1.186 0.625 49.752 1.00 63.03 164 SER A O 1
ATOM 1252 N N . ALA A 1 165 ? -1.720 2.154 48.199 1.00 64.56 165 ALA A N 1
ATOM 1253 C CA . ALA A 1 165 ? -1.808 3.277 49.132 1.00 64.56 165 ALA A CA 1
ATOM 1254 C C . ALA A 1 165 ? -2.919 3.086 50.184 1.00 64.56 165 ALA A C 1
ATOM 1256 O O . ALA A 1 165 ? -2.696 3.332 51.370 1.00 64.56 165 ALA A O 1
ATOM 1257 N N . LEU A 1 166 ? -4.094 2.584 49.784 1.00 70.69 166 LEU A N 1
ATOM 1258 C CA . LEU A 1 166 ? -5.200 2.303 50.710 1.00 70.69 166 LEU A CA 1
ATOM 1259 C C . LEU A 1 166 ? -4.890 1.138 51.661 1.00 70.69 166 LEU A C 1
ATOM 1261 O O . LEU A 1 166 ? -5.226 1.201 52.844 1.00 70.69 166 LEU A O 1
ATOM 1265 N N . LEU A 1 167 ? -4.206 0.101 51.170 1.00 73.44 167 LEU A N 1
ATOM 1266 C CA . LEU A 1 167 ? -3.819 -1.059 51.975 1.00 73.44 167 LEU A CA 1
ATOM 1267 C C . LEU A 1 167 ? -2.731 -0.692 53.000 1.00 73.44 167 LEU A C 1
ATOM 1269 O O . LEU A 1 167 ? -2.817 -1.091 54.159 1.00 73.44 167 LEU A O 1
ATOM 1273 N N . MET A 1 168 ? -1.768 0.155 52.619 1.00 74.44 168 MET A N 1
ATOM 1274 C CA . MET A 1 168 ? -0.739 0.672 53.532 1.00 74.44 168 MET A CA 1
ATOM 1275 C C . MET A 1 168 ? -1.322 1.600 54.606 1.00 74.44 168 MET A C 1
ATOM 1277 O O . MET A 1 168 ? -0.936 1.501 55.771 1.00 74.44 168 MET A O 1
ATOM 1281 N N . LEU A 1 169 ? -2.291 2.457 54.262 1.00 78.38 169 LEU A N 1
ATOM 1282 C CA . LEU A 1 169 ? -2.986 3.292 55.250 1.00 78.38 169 LEU A CA 1
ATOM 1283 C C . LEU A 1 169 ? -3.810 2.453 56.238 1.00 78.38 169 LEU A C 1
ATOM 1285 O O . LEU A 1 169 ? -3.799 2.744 57.434 1.00 78.38 169 LEU A O 1
ATOM 1289 N N . ALA A 1 170 ? -4.468 1.387 55.772 1.00 80.94 170 ALA A N 1
ATOM 1290 C CA . ALA A 1 170 ? -5.208 0.468 56.637 1.00 80.94 170 ALA A CA 1
ATOM 1291 C C . ALA A 1 170 ? -4.284 -0.279 57.614 1.00 80.94 170 ALA A C 1
ATOM 1293 O O . ALA A 1 170 ? -4.581 -0.351 58.804 1.00 80.94 170 ALA A O 1
ATOM 1294 N N . VAL A 1 171 ? -3.132 -0.773 57.149 1.00 83.38 171 VAL A N 1
ATOM 1295 C CA . VAL A 1 171 ? -2.150 -1.466 58.003 1.00 83.38 171 VAL A CA 1
ATOM 1296 C C . VAL A 1 171 ? -1.551 -0.522 59.055 1.00 83.38 171 VAL A C 1
ATOM 1298 O O . VAL A 1 171 ? -1.447 -0.898 60.222 1.00 83.38 171 VAL A O 1
ATOM 1301 N N . VAL A 1 172 ? -1.222 0.723 58.687 1.00 81.94 172 VAL A N 1
ATOM 1302 C CA . VAL A 1 172 ? -0.714 1.734 59.636 1.00 81.94 172 VAL A CA 1
ATOM 1303 C C . VAL A 1 172 ? -1.780 2.135 60.658 1.00 81.94 172 VAL A C 1
ATOM 1305 O O . VAL A 1 172 ? -1.457 2.327 61.829 1.00 81.94 172 VAL A O 1
ATOM 1308 N N . ALA A 1 173 ? -3.047 2.240 60.249 1.00 80.62 173 ALA A N 1
ATOM 1309 C CA . ALA A 1 173 ? -4.148 2.524 61.165 1.00 80.62 173 ALA A CA 1
ATOM 1310 C C . ALA A 1 173 ? -4.364 1.379 62.168 1.00 80.62 173 ALA A C 1
ATOM 1312 O O . ALA A 1 173 ? -4.504 1.639 63.359 1.00 80.62 173 ALA A O 1
ATOM 1313 N N . ILE A 1 174 ? -4.316 0.123 61.712 1.00 83.25 174 ILE A N 1
ATOM 1314 C CA . ILE A 1 174 ? -4.439 -1.062 62.576 1.00 83.25 174 ILE A CA 1
ATOM 1315 C C . ILE A 1 174 ? -3.290 -1.120 63.594 1.00 83.25 174 ILE A C 1
ATOM 1317 O O . ILE A 1 174 ? -3.529 -1.374 64.771 1.00 83.25 174 ILE A O 1
ATOM 1321 N N . TRP A 1 175 ? -2.058 -0.817 63.177 1.00 75.50 175 TRP A N 1
ATOM 1322 C CA . TRP A 1 175 ? -0.892 -0.812 64.069 1.00 75.50 175 TRP A CA 1
ATOM 1323 C C . TRP A 1 175 ? -0.871 0.353 65.068 1.00 75.50 175 TRP A C 1
ATOM 1325 O O . TRP A 1 175 ? -0.127 0.312 66.036 1.00 75.50 175 TRP A O 1
ATOM 1335 N N . ARG A 1 176 ? -1.681 1.397 64.851 1.00 77.62 176 ARG A N 1
ATOM 1336 C CA . ARG A 1 176 ? -1.862 2.499 65.811 1.00 77.62 176 ARG A CA 1
ATOM 1337 C C . ARG A 1 176 ? -2.982 2.265 66.825 1.00 77.62 176 ARG A C 1
ATOM 1339 O O . ARG A 1 176 ? -3.124 3.070 67.742 1.00 77.62 176 ARG A O 1
ATOM 1346 N N . ILE A 1 177 ? -3.800 1.234 66.623 1.00 75.44 177 ILE A N 1
ATOM 1347 C CA . ILE A 1 177 ? -4.923 0.874 67.503 1.00 75.44 177 ILE A CA 1
ATOM 1348 C C . ILE A 1 177 ? -4.534 -0.269 68.462 1.00 75.44 177 ILE A C 1
ATOM 1350 O O . ILE A 1 177 ? -5.147 -0.397 69.522 1.00 75.44 177 ILE A O 1
ATOM 1354 N N . LEU A 1 178 ? -3.525 -1.071 68.104 1.00 69.69 178 LEU A N 1
ATOM 1355 C CA . LEU A 1 178 ? -2.856 -2.055 68.968 1.00 69.69 178 LEU A CA 1
ATOM 1356 C C . LEU A 1 178 ? -1.738 -1.400 69.786 1.00 69.69 178 LEU A C 1
ATOM 1358 O O . LEU A 1 178 ? -1.565 -1.821 70.951 1.00 69.69 178 LEU A O 1
#

Sequence (178 aa):
MSGSSSNPTVRIERDILVSLDEYMDRQKDMMEEEKTGKRMKRKATPSRRWPSAIVPYEIAPNTFRSCPAMNCPGEGFVGKDCQCKCPTNDPNNPIQTCAGTAASTTTTAAPPTSAPTNDCSDMNMYCSYWAGQGYCETSRYMMMYCKESCRICNDKASILESASALLMLAVVAIWRIL

InterPro domains:
  IPR003582 ShKT domain [PF01549] (119-153)
  IPR003582 ShKT domain [PS51670] (120-153)
  IPR003582 ShKT domain [SM00254] (119-154)

Organism: Magallana gigas (NCBI:txid29159)